Protein AF-A0A090GSZ6-F1 (afdb_monomer_lite)

Radius of gyration: 18.99 Å; chains: 1; bounding box: 48×25×53 Å

pLDDT: mean 84.65, std 17.37, range [34.84, 98.19]

Sequence (117 aa):
MYCSLLGKPETFVFLGFTFICGNSRRGRFQLQRKTRGDRMRAKLRSIKAQLRQRMHWPIPEQGRWLRQVTTGHFEYFAVPANGRAITAFRDCVTDLWRRALRRRSQKDGCTWSVSRR

Secondary structure (DSSP, 8-state):
---SSS--PPPEEETTEEEEEEE-TTS-EEEEEEE-HHHHHHHHHHHHHHHHHTTTS-HHHHHHHHHHHHHHHHHHH--TT-HHHHHHHHHHHHHHHHHHHHHH-S-----------

Foldseek 3Di:
DPDDPDPFDDFDDDPQWTWGWDADPVRHTDTATEGDPVVLVVLLVVLLVVLLVCLPPDPVVNVVVLCVSLVVVCVPQVDPNHVVVNVVSVVSSVVSNVVSNCVSDPDNDDDDDDDDD

Structure (mmCIF, N/CA/C/O backbone):
data_AF-A0A090GSZ6-F1
#
_entry.id   AF-A0A090GSZ6-F1
#
loop_
_atom_site.group_PDB
_atom_site.id
_atom_site.type_symbol
_atom_site.label_atom_id
_atom_site.label_alt_id
_atom_site.label_comp_id
_atom_site.label_asym_id
_atom_site.label_entity_id
_atom_site.label_seq_id
_atom_site.pdbx_PDB_ins_code
_atom_site.Cartn_x
_atom_site.Cartn_y
_atom_site.Cartn_z
_atom_site.occupancy
_atom_site.B_iso_or_equiv
_atom_site.auth_seq_id
_atom_site.auth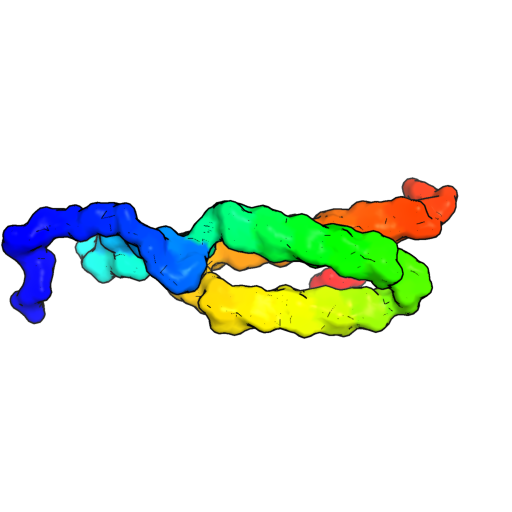_comp_id
_atom_site.auth_asym_id
_atom_site.auth_atom_id
_atom_site.pdbx_PDB_model_num
ATOM 1 N N . MET A 1 1 ? -24.116 8.419 26.011 1.00 38.91 1 MET A N 1
ATOM 2 C CA . MET A 1 1 ? -23.214 8.058 27.123 1.00 38.91 1 MET A CA 1
ATOM 3 C C . MET A 1 1 ? -23.551 6.626 27.548 1.00 38.91 1 MET A C 1
ATOM 5 O O . MET A 1 1 ? -24.278 6.448 28.502 1.00 38.91 1 MET A O 1
ATOM 9 N N . TYR A 1 2 ? -23.127 5.612 26.784 1.00 34.84 2 TYR A N 1
ATOM 10 C CA . TYR A 1 2 ? -23.373 4.191 27.094 1.00 34.84 2 TYR A CA 1
ATOM 11 C C . TYR A 1 2 ? -22.197 3.364 26.565 1.00 34.84 2 TYR A C 1
ATOM 13 O O . TYR A 1 2 ? -22.256 2.825 25.468 1.00 34.84 2 TYR A O 1
ATOM 21 N N . CYS A 1 3 ? -21.078 3.375 27.290 1.00 39.88 3 CYS A N 1
ATOM 22 C CA . CYS A 1 3 ? -19.998 2.387 27.142 1.00 39.88 3 CYS A CA 1
ATOM 23 C C . CYS A 1 3 ? -19.027 2.495 28.333 1.00 39.88 3 CYS A C 1
ATOM 25 O O . CYS A 1 3 ? -17.827 2.681 28.158 1.00 39.88 3 CYS A O 1
ATOM 27 N N . SER A 1 4 ? -19.559 2.513 29.558 1.00 48.38 4 SER A N 1
ATOM 28 C CA . SER A 1 4 ? -18.766 2.664 30.790 1.00 48.38 4 SER A CA 1
ATOM 29 C C . SER A 1 4 ? -18.860 1.467 31.744 1.00 48.38 4 SER A C 1
ATOM 31 O O . SER A 1 4 ? -18.196 1.488 32.771 1.00 48.38 4 SER A O 1
ATOM 33 N N . LEU A 1 5 ? -19.632 0.421 31.414 1.00 48.72 5 LEU A N 1
ATOM 34 C CA . LEU A 1 5 ? -19.834 -0.752 32.287 1.00 48.72 5 LEU A CA 1
ATOM 35 C C . LEU A 1 5 ? -19.271 -2.071 31.736 1.00 48.72 5 LEU A C 1
ATOM 37 O O . LEU A 1 5 ? -19.227 -3.062 32.454 1.00 48.72 5 LEU A O 1
ATOM 41 N N . LEU A 1 6 ? -18.800 -2.095 30.491 1.00 57.34 6 LEU A N 1
ATOM 42 C CA . LEU A 1 6 ? -18.099 -3.240 29.916 1.00 57.34 6 LEU A CA 1
ATOM 43 C C . LEU A 1 6 ? -16.640 -2.820 29.756 1.00 57.34 6 LEU A C 1
ATOM 45 O O . LEU A 1 6 ? -16.369 -1.770 29.172 1.00 57.34 6 LEU A O 1
ATOM 49 N N . GLY A 1 7 ? -15.710 -3.587 30.331 1.00 64.31 7 GLY A N 1
ATOM 50 C CA . GLY A 1 7 ? -14.275 -3.326 30.214 1.00 64.31 7 GLY A CA 1
ATOM 51 C C . GLY A 1 7 ? -13.845 -3.104 28.759 1.00 64.31 7 GLY A C 1
ATOM 52 O O . GLY A 1 7 ? -14.559 -3.464 27.822 1.00 64.31 7 GLY A O 1
ATOM 53 N N . LYS A 1 8 ? -12.677 -2.478 28.557 1.00 63.38 8 LYS A N 1
ATOM 54 C CA . LYS A 1 8 ? -12.144 -2.177 27.218 1.00 63.38 8 LYS A CA 1
ATOM 55 C C . LYS A 1 8 ? -12.303 -3.403 26.294 1.00 63.38 8 LYS A C 1
ATOM 57 O O . LYS A 1 8 ? -11.730 -4.442 26.617 1.00 63.38 8 LYS A O 1
ATOM 62 N N . PRO A 1 9 ? -13.005 -3.283 25.149 1.00 71.94 9 PRO A N 1
ATOM 63 C CA . PRO A 1 9 ? -13.192 -4.407 24.241 1.00 71.94 9 PRO A CA 1
ATOM 64 C C . PRO A 1 9 ? -11.850 -4.965 23.774 1.00 71.94 9 PRO A C 1
ATOM 66 O O . PRO A 1 9 ? -10.906 -4.202 23.513 1.00 71.94 9 PRO A O 1
ATOM 69 N N . GLU A 1 10 ? -11.780 -6.287 23.644 1.00 78.56 10 GLU A N 1
ATOM 70 C CA . GLU A 1 10 ? -10.598 -6.976 23.139 1.00 78.56 10 GLU A CA 1
ATOM 71 C C . GLU A 1 10 ? -10.238 -6.524 21.717 1.00 78.56 10 GLU A C 1
ATOM 73 O O . GLU A 1 10 ? -11.059 -6.017 20.947 1.00 78.56 10 GLU A O 1
ATOM 78 N N . THR A 1 11 ? -8.963 -6.684 21.362 1.00 88.69 11 THR A N 1
ATOM 79 C CA . THR A 1 11 ? -8.499 -6.403 20.000 1.00 88.69 11 THR A CA 1
ATOM 80 C C . THR A 1 11 ? -9.020 -7.486 19.066 1.00 88.69 11 THR A C 1
ATOM 82 O O . THR A 1 11 ? -8.709 -8.656 19.259 1.00 88.69 11 THR A O 1
ATOM 85 N N . PHE A 1 12 ? -9.749 -7.101 18.020 1.00 88.31 12 PHE A N 1
ATOM 86 C CA . PHE A 1 12 ? -10.313 -8.051 17.060 1.00 88.31 12 PHE A CA 1
ATOM 87 C C . PHE A 1 12 ? -9.943 -7.702 15.620 1.00 88.31 12 PHE A C 1
ATOM 89 O O . PHE A 1 12 ? -9.441 -6.617 15.310 1.00 88.31 12 PHE A O 1
ATOM 96 N N . VAL A 1 13 ? -10.164 -8.652 14.715 1.00 90.19 13 VAL A N 1
ATOM 97 C CA . VAL A 1 13 ? -9.793 -8.532 13.307 1.00 90.19 13 VAL A CA 1
ATOM 98 C C . VAL A 1 13 ? -11.038 -8.614 12.439 1.00 90.19 13 VAL A C 1
ATOM 100 O O . VAL A 1 13 ? -11.773 -9.591 12.497 1.00 90.19 13 VAL A O 1
ATOM 103 N N . PHE A 1 14 ? -11.250 -7.609 11.594 1.00 88.12 14 PHE A N 1
ATOM 104 C CA . PHE A 1 14 ? -12.416 -7.544 10.716 1.00 88.12 14 PHE A CA 1
ATOM 105 C C . PHE A 1 14 ? -12.096 -6.746 9.446 1.00 88.12 14 PHE A C 1
ATOM 107 O O . PHE A 1 14 ? -11.320 -5.794 9.495 1.00 88.12 14 PHE A O 1
ATOM 114 N N . LEU A 1 15 ? -12.636 -7.161 8.293 1.00 88.62 15 LEU A N 1
ATOM 115 C CA . LEU A 1 15 ? -12.486 -6.476 6.992 1.00 88.62 15 LEU A CA 1
ATOM 116 C C . LEU A 1 15 ? -11.051 -6.025 6.646 1.00 88.62 15 LEU A C 1
ATOM 118 O O . LEU A 1 15 ? -10.813 -4.941 6.129 1.00 88.62 15 LEU A O 1
ATOM 122 N N . GLY A 1 16 ? -10.047 -6.847 6.959 1.00 88.56 16 GLY A N 1
ATOM 123 C CA . GLY A 1 16 ? -8.653 -6.506 6.650 1.00 88.56 16 GLY A CA 1
ATOM 124 C C . GLY A 1 16 ? -7.980 -5.538 7.635 1.00 88.56 16 GLY A C 1
ATOM 125 O O . GLY A 1 16 ? -6.801 -5.221 7.450 1.00 88.56 16 GLY A O 1
ATOM 126 N N . PHE A 1 17 ? -8.668 -5.141 8.706 1.00 91.31 17 PHE A N 1
ATOM 127 C CA . PHE A 1 17 ? -8.145 -4.314 9.789 1.00 91.31 17 PHE A CA 1
ATOM 128 C C . PHE A 1 17 ? -8.035 -5.086 11.102 1.00 91.31 17 PHE A C 1
ATOM 130 O O . PHE A 1 17 ? -8.790 -6.017 11.373 1.00 91.31 17 PHE A O 1
ATOM 137 N N . THR A 1 18 ? -7.100 -4.648 11.933 1.00 91.69 18 THR A N 1
ATOM 138 C CA . THR A 1 18 ? -7.061 -4.918 13.365 1.00 91.69 18 THR A CA 1
ATOM 139 C C . THR A 1 18 ? -7.672 -3.713 14.073 1.00 91.69 18 THR A C 1
ATOM 141 O O . THR A 1 18 ? -7.168 -2.591 13.948 1.00 91.69 18 THR A O 1
ATOM 144 N N . PHE A 1 19 ? -8.775 -3.948 14.775 1.00 90.94 19 PHE A N 1
ATOM 145 C CA . PHE A 1 19 ? -9.510 -2.960 15.547 1.00 90.94 19 PHE A CA 1
ATOM 146 C C . PHE A 1 19 ? -9.003 -2.962 16.982 1.00 90.94 19 PHE A C 1
ATOM 148 O O . PHE A 1 19 ? -9.007 -3.992 17.651 1.00 90.94 19 PHE A O 1
ATOM 155 N N . ILE A 1 20 ? -8.544 -1.802 17.441 1.00 89.56 20 ILE A N 1
ATOM 156 C CA . ILE A 1 20 ? -7.982 -1.624 18.777 1.00 89.56 20 ILE A CA 1
ATOM 157 C C .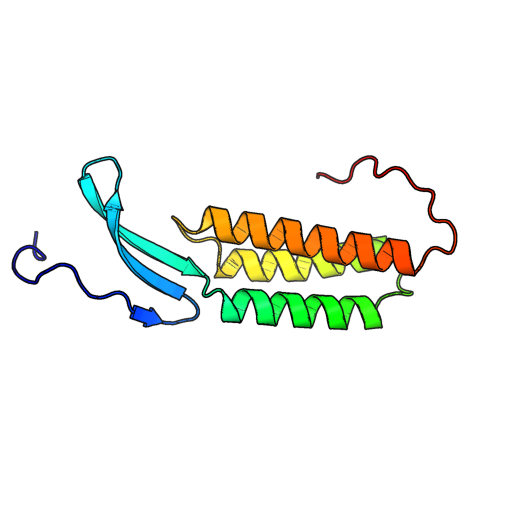 ILE A 1 20 ? -8.793 -0.545 19.480 1.00 89.56 20 ILE A C 1
ATOM 159 O O . ILE A 1 20 ? -8.785 0.618 19.068 1.00 89.56 20 ILE A O 1
ATOM 163 N N . CYS A 1 21 ? -9.471 -0.922 20.559 1.00 88.00 21 CYS A N 1
ATOM 164 C CA . CYS A 1 21 ? -10.123 0.031 21.444 1.00 88.00 21 CYS A CA 1
ATOM 165 C C . CYS A 1 21 ? -9.068 0.727 22.314 1.00 88.00 21 CYS A C 1
ATOM 167 O O . CYS A 1 21 ? -8.187 0.088 22.893 1.00 88.00 21 CYS A O 1
ATOM 169 N N . GLY A 1 22 ? -9.113 2.048 22.405 1.00 83.94 22 GLY A N 1
ATOM 170 C CA . GLY A 1 22 ? -8.182 2.810 23.230 1.00 83.94 22 GLY A CA 1
ATOM 171 C C . GLY A 1 22 ? -8.660 4.233 23.437 1.00 83.94 22 GLY A C 1
ATOM 172 O O . GLY A 1 22 ? -9.778 4.573 23.067 1.00 83.94 22 GLY A O 1
ATOM 173 N N . ASN A 1 23 ? -7.794 5.068 24.001 1.00 85.00 23 ASN A N 1
ATOM 174 C CA . ASN A 1 23 ? -8.074 6.484 24.191 1.00 85.00 23 ASN A CA 1
ATOM 175 C C . ASN A 1 23 ? -7.153 7.316 23.295 1.00 85.00 23 ASN A C 1
ATOM 177 O O . ASN A 1 23 ? -5.992 6.976 23.057 1.00 85.00 23 ASN A O 1
ATOM 181 N N . SER A 1 24 ? -7.686 8.416 22.782 1.00 84.31 24 SER A N 1
ATOM 182 C CA . SER A 1 24 ? -6.909 9.473 22.147 1.00 84.31 24 SER A CA 1
ATOM 183 C C . SER A 1 24 ? -5.958 10.124 23.159 1.00 84.31 24 SER A C 1
ATOM 185 O O . SER A 1 24 ? -6.145 10.021 24.371 1.00 84.31 24 SER A O 1
ATOM 187 N N . ARG A 1 25 ? -4.981 10.896 22.667 1.00 83.19 25 ARG A N 1
ATOM 188 C CA . ARG A 1 25 ? -4.081 11.697 23.522 1.00 83.19 25 ARG A CA 1
ATOM 189 C C . ARG A 1 25 ? -4.819 12.677 24.447 1.00 83.19 25 ARG A C 1
ATOM 191 O O . ARG A 1 25 ? -4.254 13.101 25.440 1.00 83.19 25 ARG A O 1
ATOM 198 N N . ARG A 1 26 ? -6.067 13.034 24.116 1.00 89.12 26 ARG A N 1
ATOM 199 C CA . ARG A 1 26 ? -6.942 13.913 24.912 1.00 89.12 26 ARG A CA 1
ATOM 200 C C . ARG A 1 26 ? -7.887 13.132 25.841 1.00 89.12 26 ARG A C 1
ATOM 202 O O . ARG A 1 26 ? -8.899 13.674 26.265 1.00 89.12 26 ARG A O 1
ATOM 209 N N . GLY A 1 27 ? -7.640 11.841 26.074 1.00 84.75 27 GLY A N 1
ATOM 210 C CA . GLY A 1 27 ? -8.416 11.005 26.999 1.00 84.75 27 GLY A CA 1
ATOM 211 C C . GLY A 1 27 ? -9.770 10.508 26.477 1.00 84.75 27 GLY A C 1
ATOM 212 O O . GLY A 1 27 ? -10.397 9.677 27.122 1.00 84.75 27 GLY A O 1
ATOM 213 N N . ARG A 1 28 ? -10.226 10.948 25.296 1.00 85.75 28 ARG A N 1
ATOM 214 C CA . ARG A 1 28 ? -11.491 10.472 24.701 1.00 85.75 28 ARG A CA 1
ATOM 215 C C . ARG A 1 28 ? -11.337 9.081 24.097 1.00 85.75 28 ARG A C 1
ATOM 217 O O . ARG A 1 28 ? -10.328 8.843 23.433 1.00 85.75 28 ARG A O 1
ATOM 224 N N . PHE A 1 29 ? -12.349 8.227 24.246 1.00 85.38 29 PHE A N 1
ATOM 225 C CA . PHE A 1 29 ? -12.409 6.918 23.591 1.00 85.38 29 PHE A CA 1
ATOM 226 C C . PHE A 1 29 ? -12.213 7.041 22.072 1.00 85.38 29 PHE A C 1
ATOM 228 O O . PHE A 1 29 ? -12.766 7.930 21.422 1.00 85.38 29 PHE A O 1
ATOM 235 N N . GLN A 1 30 ? -11.410 6.144 21.510 1.00 86.25 30 GLN A N 1
ATOM 236 C CA . GLN A 1 30 ? -11.085 6.088 20.096 1.00 86.25 30 GLN A CA 1
ATOM 237 C C . GLN A 1 30 ? -10.909 4.637 19.641 1.00 86.25 30 GLN A C 1
ATOM 239 O O . GLN A 1 30 ? -10.060 3.899 20.145 1.00 86.25 30 GLN A O 1
ATOM 244 N N . LEU A 1 31 ? -11.653 4.264 18.601 1.00 87.75 31 LEU A N 1
ATOM 245 C CA . LEU A 1 31 ? -11.454 3.012 17.883 1.00 87.75 31 LEU A CA 1
ATOM 246 C C . LEU A 1 31 ? -10.358 3.194 16.824 1.00 87.75 31 LEU A C 1
ATOM 248 O O . LEU A 1 31 ? -10.547 3.883 15.818 1.00 87.75 31 LEU A O 1
ATOM 252 N N . GLN A 1 32 ? -9.193 2.595 17.055 1.00 89.12 32 GLN A N 1
ATOM 253 C CA . GLN A 1 32 ? -8.090 2.611 16.100 1.00 89.12 32 GLN A CA 1
ATOM 254 C C . GLN A 1 32 ? -8.243 1.466 15.104 1.00 89.12 32 GLN A C 1
ATOM 256 O O . GLN A 1 32 ? -8.489 0.322 15.483 1.00 89.12 32 GLN A O 1
ATOM 261 N N . ARG A 1 33 ? -8.041 1.775 13.823 1.00 91.69 33 ARG A N 1
ATOM 262 C CA . ARG A 1 33 ? -8.022 0.802 12.731 1.00 91.69 33 ARG A CA 1
ATOM 263 C C . ARG A 1 33 ? -6.602 0.709 12.203 1.00 91.69 33 ARG A C 1
ATOM 265 O O . ARG A 1 33 ? -6.058 1.708 11.741 1.00 91.69 33 ARG A O 1
ATOM 272 N N . LYS A 1 34 ? -5.997 -0.473 12.277 1.00 91.06 34 LYS A N 1
ATOM 273 C CA . LYS A 1 34 ? -4.675 -0.733 11.695 1.00 91.06 34 LYS A CA 1
ATOM 274 C C . LYS A 1 34 ? -4.802 -1.733 10.561 1.00 91.06 34 LYS A C 1
ATOM 276 O O . LYS A 1 34 ? -5.445 -2.761 10.740 1.00 91.06 34 LYS A O 1
ATOM 281 N N . THR A 1 35 ? -4.188 -1.466 9.410 1.00 91.81 35 THR A N 1
ATOM 282 C CA . THR A 1 35 ? -4.098 -2.474 8.342 1.00 91.81 35 THR A CA 1
ATOM 283 C C . THR A 1 35 ? -3.418 -3.718 8.891 1.00 91.81 35 THR A C 1
ATOM 285 O O . THR A 1 35 ? -2.356 -3.626 9.515 1.00 91.81 35 THR A O 1
ATOM 288 N N . ARG A 1 36 ? -3.991 -4.896 8.632 1.00 90.56 36 ARG A N 1
ATOM 289 C CA . ARG A 1 36 ? -3.325 -6.138 9.016 1.00 90.56 36 ARG A CA 1
ATOM 290 C C . ARG A 1 36 ? -2.024 -6.309 8.229 1.00 90.56 36 ARG A C 1
ATOM 292 O O . ARG A 1 36 ? -1.998 -6.225 6.996 1.00 90.56 36 ARG A O 1
ATOM 299 N N . GLY A 1 37 ? -0.939 -6.598 8.941 1.00 89.00 37 GLY A N 1
ATOM 300 C CA . GLY A 1 37 ? 0.390 -6.723 8.339 1.00 89.00 37 GLY A CA 1
ATOM 301 C C . GLY A 1 37 ? 0.494 -7.852 7.307 1.00 89.00 37 GLY A C 1
ATOM 302 O O . GLY A 1 37 ? 1.201 -7.712 6.313 1.00 89.00 37 GLY A O 1
ATOM 303 N N . ASP A 1 38 ? -0.236 -8.952 7.490 1.00 91.12 38 ASP A N 1
ATOM 304 C CA . ASP A 1 38 ? -0.278 -10.073 6.545 1.00 91.12 38 ASP A CA 1
ATOM 305 C C . ASP A 1 38 ? -0.883 -9.674 5.186 1.00 91.12 38 ASP A C 1
ATOM 307 O O . ASP A 1 38 ? -0.297 -9.974 4.142 1.00 91.12 38 ASP A O 1
ATOM 311 N N . ARG A 1 39 ? -1.990 -8.920 5.192 1.00 91.00 39 ARG A N 1
ATOM 312 C CA . ARG A 1 39 ? -2.642 -8.379 3.989 1.00 91.00 39 ARG A CA 1
ATOM 313 C C . ARG A 1 39 ? -1.743 -7.380 3.269 1.00 91.00 39 ARG A C 1
ATOM 315 O O . ARG A 1 39 ? -1.607 -7.458 2.048 1.00 91.00 39 ARG A O 1
ATOM 322 N N . MET A 1 40 ? -1.067 -6.506 4.019 1.00 93.81 40 MET A N 1
ATOM 323 C CA . MET A 1 40 ? -0.091 -5.570 3.453 1.00 93.81 40 MET A CA 1
ATOM 324 C C . MET A 1 40 ? 1.048 -6.318 2.746 1.00 93.81 40 MET A C 1
ATOM 326 O O . MET A 1 40 ? 1.338 -6.051 1.579 1.00 93.81 40 MET A O 1
ATOM 330 N N . ARG A 1 41 ? 1.651 -7.315 3.408 1.00 95.44 41 ARG A N 1
ATOM 331 C CA . ARG A 1 41 ? 2.717 -8.140 2.812 1.00 95.44 41 ARG A CA 1
ATOM 332 C C . ARG A 1 41 ? 2.233 -8.898 1.576 1.00 95.44 41 ARG A C 1
ATOM 334 O O . ARG A 1 41 ? 2.959 -8.960 0.588 1.00 95.44 41 ARG A O 1
ATOM 341 N N . ALA A 1 42 ? 1.021 -9.454 1.603 1.00 96.00 42 ALA A N 1
ATOM 342 C CA . ALA A 1 42 ? 0.443 -10.150 0.455 1.00 96.00 42 ALA A CA 1
ATOM 343 C C . ALA A 1 42 ? 0.273 -9.217 -0.755 1.00 96.00 42 ALA A C 1
ATOM 345 O O . ALA A 1 42 ? 0.680 -9.573 -1.864 1.00 96.00 42 ALA A O 1
ATOM 346 N N . LYS A 1 43 ? -0.236 -7.996 -0.543 1.00 96.06 43 LYS A N 1
ATOM 347 C CA . LYS A 1 43 ? -0.359 -6.991 -1.608 1.00 96.06 43 LYS A CA 1
ATOM 348 C C . LYS A 1 43 ? 1.009 -6.594 -2.166 1.00 96.06 43 LYS A C 1
ATOM 350 O O . LYS A 1 43 ? 1.172 -6.579 -3.382 1.00 96.06 43 LYS A O 1
ATOM 355 N N . LEU A 1 44 ? 2.006 -6.358 -1.309 1.00 97.75 44 LEU A N 1
ATOM 356 C CA . LEU A 1 44 ? 3.376 -6.045 -1.741 1.00 97.75 44 LEU A CA 1
ATOM 357 C C . LEU A 1 44 ? 4.009 -7.185 -2.556 1.00 97.75 44 LEU A C 1
ATOM 359 O O . LEU A 1 44 ? 4.660 -6.925 -3.567 1.00 97.75 44 LEU A O 1
ATOM 363 N N . ARG A 1 45 ? 3.783 -8.452 -2.177 1.00 98.19 45 ARG A N 1
ATOM 364 C CA . ARG A 1 45 ? 4.225 -9.612 -2.972 1.00 98.19 45 ARG A CA 1
ATOM 365 C C . ARG A 1 45 ? 3.565 -9.646 -4.350 1.00 98.19 45 ARG A C 1
ATOM 367 O O . ARG A 1 45 ? 4.261 -9.861 -5.339 1.00 98.19 45 ARG A O 1
ATOM 374 N N . SER A 1 46 ? 2.258 -9.385 -4.421 1.00 98.00 46 SER A N 1
ATOM 375 C CA . SER A 1 46 ? 1.535 -9.298 -5.696 1.00 98.00 46 SER A CA 1
ATOM 376 C C . SER A 1 46 ? 2.088 -8.178 -6.585 1.00 98.00 46 SER A C 1
ATOM 378 O O . SER A 1 46 ? 2.382 -8.415 -7.754 1.00 98.00 46 SER A O 1
ATOM 380 N N . ILE A 1 47 ? 2.332 -6.988 -6.023 1.00 97.69 47 ILE A N 1
ATOM 381 C CA . ILE A 1 47 ? 2.936 -5.857 -6.747 1.00 97.69 47 ILE A CA 1
ATOM 382 C C . ILE A 1 47 ? 4.324 -6.226 -7.270 1.00 97.69 47 ILE A C 1
ATOM 384 O O . ILE A 1 47 ? 4.620 -5.985 -8.436 1.00 97.69 47 ILE A O 1
ATOM 388 N N . LYS A 1 48 ? 5.164 -6.864 -6.446 1.00 97.56 48 LYS A N 1
ATOM 389 C CA . LYS A 1 48 ? 6.495 -7.331 -6.862 1.00 97.56 48 LYS A CA 1
ATOM 390 C C . LYS A 1 48 ? 6.418 -8.306 -8.044 1.00 97.56 48 LYS A C 1
ATOM 392 O O . LYS A 1 48 ? 7.215 -8.190 -8.972 1.00 97.56 48 LYS A O 1
ATOM 397 N N . ALA A 1 49 ? 5.475 -9.248 -8.024 1.00 97.75 49 ALA A N 1
ATOM 398 C CA . ALA A 1 49 ? 5.267 -10.184 -9.129 1.00 97.75 49 ALA A CA 1
ATOM 399 C C . ALA A 1 49 ? 4.810 -9.461 -10.409 1.00 97.75 49 ALA A C 1
ATOM 401 O O . ALA A 1 49 ? 5.365 -9.691 -11.482 1.00 97.75 49 ALA A O 1
ATOM 402 N N . GLN A 1 50 ? 3.869 -8.521 -10.288 1.00 97.69 50 GLN A N 1
ATOM 403 C CA . GLN A 1 50 ? 3.377 -7.736 -11.422 1.00 97.69 50 GLN A CA 1
ATOM 404 C C . GLN A 1 50 ? 4.442 -6.802 -12.010 1.00 97.69 50 GLN A C 1
ATOM 406 O O . GLN A 1 50 ? 4.514 -6.667 -13.230 1.00 97.69 50 GLN A O 1
ATOM 411 N N . LEU A 1 51 ? 5.304 -6.218 -11.172 1.00 96.12 51 LEU A N 1
ATOM 412 C CA . LEU A 1 51 ? 6.473 -5.450 -11.608 1.00 96.12 51 LEU A CA 1
ATOM 413 C C . LEU A 1 51 ? 7.465 -6.316 -12.388 1.00 96.12 51 LEU A C 1
ATOM 415 O O . LEU A 1 51 ? 8.032 -5.852 -13.372 1.00 96.12 51 LEU A O 1
ATOM 419 N N . ARG A 1 52 ? 7.659 -7.580 -11.986 1.00 93.81 52 ARG A N 1
ATOM 420 C CA . ARG A 1 52 ? 8.523 -8.515 -12.720 1.00 93.81 52 ARG A CA 1
ATOM 421 C C . ARG A 1 52 ? 7.975 -8.813 -14.117 1.00 93.81 52 ARG A C 1
ATOM 423 O O . ARG A 1 52 ? 8.751 -8.832 -15.062 1.00 93.81 52 ARG A O 1
ATOM 430 N N . GLN A 1 53 ? 6.662 -8.995 -14.253 1.00 94.75 53 GLN A N 1
ATOM 431 C CA . GLN A 1 53 ? 6.011 -9.191 -15.557 1.00 94.75 53 GLN A CA 1
ATOM 432 C C . GLN A 1 53 ? 6.074 -7.932 -16.435 1.00 94.75 53 GLN A C 1
ATOM 434 O O . GLN A 1 53 ? 6.243 -8.020 -17.644 1.00 94.75 53 GLN A O 1
ATOM 439 N N . ARG A 1 54 ? 5.977 -6.746 -15.822 1.00 94.00 54 ARG A N 1
ATOM 440 C CA . ARG A 1 54 ? 5.967 -5.440 -16.506 1.00 94.00 54 ARG A CA 1
ATOM 441 C C . ARG A 1 54 ? 7.357 -4.824 -16.651 1.00 94.00 54 ARG A C 1
ATOM 443 O O . ARG A 1 54 ? 7.473 -3.645 -16.970 1.00 94.00 54 ARG A O 1
ATOM 450 N N . MET A 1 55 ? 8.420 -5.593 -16.418 1.00 90.69 55 MET A N 1
ATOM 451 C CA . MET A 1 55 ? 9.788 -5.070 -16.335 1.00 90.69 55 MET A CA 1
ATOM 452 C C . MET A 1 55 ? 10.209 -4.312 -17.600 1.00 90.69 55 MET A C 1
ATOM 454 O O . MET A 1 55 ? 10.865 -3.274 -17.505 1.00 90.69 55 MET A O 1
ATOM 458 N N . HIS A 1 56 ? 9.783 -4.794 -18.768 1.00 89.81 56 HIS A N 1
ATOM 459 C CA . HIS A 1 56 ? 10.126 -4.213 -20.066 1.00 89.81 56 HIS A CA 1
ATOM 460 C C . HIS A 1 56 ? 9.168 -3.109 -20.532 1.00 89.81 56 HIS A C 1
ATOM 462 O O . HIS A 1 56 ? 9.449 -2.459 -21.535 1.00 89.81 56 HIS A O 1
ATOM 468 N N . TRP A 1 57 ? 8.074 -2.843 -19.809 1.00 93.44 57 TRP A N 1
ATOM 469 C CA . TRP A 1 57 ? 7.164 -1.752 -20.163 1.00 93.44 57 TRP A CA 1
ATOM 470 C C . TRP A 1 57 ? 7.878 -0.392 -20.124 1.00 93.44 57 TRP A C 1
ATOM 472 O O . TRP A 1 57 ? 8.834 -0.221 -19.352 1.00 93.44 57 TRP A O 1
ATOM 482 N N . PRO A 1 58 ? 7.413 0.602 -20.901 1.00 93.75 58 PRO A N 1
ATOM 483 C CA . PRO A 1 58 ? 7.858 1.981 -20.748 1.00 93.75 58 PRO A CA 1
ATOM 484 C C . PRO A 1 58 ? 7.694 2.461 -19.297 1.00 93.75 58 PRO A C 1
ATOM 486 O O . PRO A 1 58 ? 6.687 2.172 -18.648 1.00 93.75 58 PRO A O 1
ATOM 489 N N . ILE A 1 59 ? 8.677 3.205 -18.779 1.00 92.25 59 ILE A N 1
ATOM 490 C CA . ILE A 1 59 ? 8.661 3.729 -17.399 1.00 92.25 59 ILE A CA 1
ATOM 491 C C . ILE A 1 59 ? 7.378 4.532 -17.094 1.00 92.25 59 ILE A C 1
ATOM 493 O O . ILE A 1 59 ? 6.802 4.304 -16.026 1.00 92.25 59 ILE A O 1
ATOM 497 N N . PRO A 1 60 ? 6.868 5.401 -17.997 1.00 94.19 60 PRO A N 1
ATOM 498 C CA . PRO A 1 60 ? 5.620 6.128 -17.752 1.00 94.19 60 PRO A CA 1
ATOM 499 C C . PRO A 1 60 ? 4.412 5.209 -17.528 1.00 94.19 60 PRO A C 1
ATOM 501 O O . PRO A 1 60 ? 3.612 5.457 -16.627 1.00 94.19 60 PRO A O 1
ATOM 504 N N . GLU A 1 61 ? 4.311 4.112 -18.280 1.00 95.06 61 GLU A N 1
ATOM 505 C CA . GLU A 1 61 ? 3.218 3.140 -18.151 1.00 95.06 61 GLU A CA 1
ATOM 506 C C . GLU A 1 61 ? 3.310 2.344 -16.843 1.00 95.06 61 GLU A C 1
ATOM 508 O O . GLU A 1 61 ? 2.302 2.124 -16.169 1.00 95.06 61 GLU A O 1
ATOM 513 N N . GLN A 1 62 ? 4.528 1.992 -16.410 1.00 95.06 62 GLN A N 1
ATOM 514 C CA . GLN A 1 62 ? 4.734 1.406 -15.080 1.00 95.06 62 GLN A CA 1
ATOM 515 C C . GLN A 1 62 ? 4.275 2.364 -13.972 1.00 95.06 62 GLN A C 1
ATOM 517 O O . GLN A 1 62 ? 3.595 1.939 -13.038 1.00 95.06 62 GLN A O 1
ATOM 522 N N . GLY A 1 63 ? 4.610 3.654 -14.087 1.00 95.06 63 GLY A N 1
ATOM 523 C CA . GLY A 1 63 ? 4.206 4.690 -13.135 1.00 95.06 63 GLY A CA 1
ATOM 524 C C . GLY A 1 63 ? 2.687 4.884 -13.072 1.00 95.06 63 GLY A C 1
ATOM 525 O O . GLY A 1 63 ? 2.121 4.931 -11.978 1.00 95.06 63 GLY A O 1
ATOM 526 N N . ARG A 1 64 ? 2.007 4.925 -14.227 1.00 97.62 64 ARG A N 1
ATOM 527 C CA . ARG A 1 64 ? 0.537 5.015 -14.316 1.00 97.62 64 ARG A CA 1
ATOM 528 C C . ARG A 1 64 ? -0.146 3.833 -13.633 1.00 97.62 64 ARG A C 1
ATOM 530 O O . ARG A 1 64 ? -1.030 4.033 -12.801 1.00 97.62 64 ARG A O 1
ATOM 537 N N . TRP A 1 65 ? 0.308 2.615 -13.923 1.00 97.69 65 TRP A N 1
ATOM 538 C CA . TRP A 1 65 ? -0.211 1.407 -13.283 1.00 97.69 65 TRP A CA 1
ATOM 539 C C . TRP A 1 65 ? 0.045 1.405 -11.767 1.00 97.69 65 TRP A C 1
ATOM 541 O O . TRP A 1 65 ? -0.867 1.134 -10.984 1.00 97.69 65 TRP A O 1
ATOM 551 N N . LEU A 1 66 ? 1.255 1.771 -11.325 1.00 97.31 66 LEU A N 1
ATOM 552 C CA . LEU A 1 66 ? 1.571 1.870 -9.898 1.00 97.31 66 LEU A CA 1
ATOM 553 C C . LEU A 1 66 ? 0.679 2.885 -9.184 1.00 97.31 66 LEU A C 1
ATOM 555 O O . LEU A 1 66 ? 0.221 2.591 -8.082 1.00 97.31 66 LEU A O 1
ATOM 559 N N . ARG A 1 67 ? 0.397 4.036 -9.811 1.00 97.19 67 ARG A N 1
ATOM 560 C CA . ARG A 1 67 ? -0.531 5.044 -9.282 1.00 97.19 67 ARG A CA 1
ATOM 561 C C . ARG A 1 67 ? -1.929 4.464 -9.091 1.00 97.19 67 ARG A C 1
ATOM 563 O O . ARG A 1 67 ? -2.493 4.622 -8.021 1.00 97.19 67 ARG A O 1
ATOM 570 N N . GLN A 1 68 ? -2.470 3.751 -10.077 1.00 97.38 68 GLN A N 1
ATOM 571 C CA . GLN A 1 68 ? -3.786 3.109 -9.943 1.00 97.38 68 GLN A CA 1
ATOM 572 C C . GLN A 1 68 ? -3.813 2.106 -8.779 1.00 97.38 68 GLN A C 1
ATOM 574 O O . GLN A 1 68 ? -4.733 2.112 -7.962 1.00 97.38 68 GLN A O 1
ATOM 579 N N . VAL A 1 69 ? -2.775 1.272 -8.657 1.00 96.19 69 VAL A N 1
ATOM 580 C CA . VAL A 1 69 ? -2.686 0.265 -7.591 1.00 96.19 69 VAL A CA 1
ATOM 581 C C . VAL A 1 69 ? -2.551 0.895 -6.203 1.00 96.19 69 VAL A C 1
ATOM 583 O O . VAL A 1 69 ? -3.166 0.399 -5.253 1.00 96.19 69 VAL A O 1
ATOM 586 N N . THR A 1 70 ? -1.740 1.947 -6.054 1.00 96.12 70 THR A N 1
ATOM 587 C CA . THR A 1 70 ? -1.569 2.640 -4.769 1.00 96.12 70 THR A CA 1
ATOM 588 C C . THR A 1 70 ? -2.802 3.453 -4.406 1.00 96.12 70 THR A C 1
ATOM 590 O O . THR A 1 70 ? -3.233 3.362 -3.259 1.00 96.12 70 THR A O 1
ATOM 593 N N . THR A 1 71 ? -3.425 4.144 -5.364 1.00 97.00 71 THR A N 1
ATOM 594 C CA . THR A 1 71 ? -4.695 4.855 -5.164 1.00 97.00 71 THR A CA 1
ATOM 595 C C . THR A 1 71 ? -5.773 3.912 -4.641 1.00 97.00 71 THR A C 1
ATOM 597 O O . THR A 1 71 ? -6.281 4.154 -3.550 1.00 97.00 71 THR A O 1
ATOM 600 N N . GLY A 1 72 ? -6.030 2.780 -5.306 1.00 95.50 72 GLY A N 1
ATOM 601 C CA . GLY A 1 72 ? -7.046 1.830 -4.833 1.00 95.50 72 GLY A CA 1
ATOM 602 C C . GLY A 1 72 ? -6.720 1.213 -3.464 1.00 95.50 72 GLY A C 1
ATOM 603 O O . GLY A 1 72 ? -7.610 0.904 -2.676 1.00 95.50 72 GLY A O 1
ATOM 604 N N . HIS A 1 73 ? -5.434 1.056 -3.125 1.00 94.44 73 HIS A N 1
ATOM 605 C CA . HIS A 1 73 ? -5.051 0.635 -1.774 1.00 94.44 73 HIS A CA 1
ATOM 606 C C . HIS A 1 73 ? -5.341 1.724 -0.733 1.00 94.44 73 HIS A C 1
ATOM 608 O O . HIS A 1 73 ? -5.815 1.421 0.362 1.00 94.44 73 HIS A O 1
ATOM 614 N N . PHE A 1 74 ? -5.056 2.984 -1.055 1.00 94.69 74 PHE A N 1
ATOM 615 C CA . PHE A 1 74 ? -5.284 4.106 -0.152 1.00 94.69 74 PHE A CA 1
ATOM 616 C C . PHE A 1 74 ? -6.768 4.387 0.042 1.00 94.69 74 PHE A C 1
ATOM 618 O O . PHE A 1 74 ? -7.172 4.571 1.181 1.00 94.69 74 PHE A O 1
ATOM 625 N N . GLU A 1 75 ? -7.587 4.321 -1.003 1.00 95.00 75 GLU A N 1
ATOM 626 C CA . GLU A 1 75 ? -9.043 4.491 -0.896 1.00 95.00 75 GLU A CA 1
ATOM 627 C C . GLU A 1 75 ? -9.662 3.560 0.153 1.00 95.00 75 GLU A C 1
ATOM 629 O O . GLU A 1 75 ? -10.515 3.981 0.930 1.00 95.00 75 GLU A O 1
ATOM 634 N N . TYR A 1 76 ? -9.180 2.316 0.247 1.00 93.88 76 TYR A N 1
ATOM 635 C CA . TYR A 1 76 ? -9.677 1.367 1.242 1.00 93.88 76 TYR A CA 1
ATOM 636 C C . TYR A 1 76 ? -9.023 1.526 2.622 1.00 93.88 76 TYR A C 1
ATOM 638 O O . TYR A 1 76 ? -9.698 1.487 3.650 1.00 93.88 76 TYR A O 1
ATOM 646 N N . PHE A 1 77 ? -7.694 1.664 2.679 1.00 93.00 77 PHE A N 1
ATOM 647 C CA . PHE A 1 77 ? -6.944 1.570 3.937 1.00 93.00 77 PHE A CA 1
ATOM 648 C C . PHE A 1 77 ? -6.604 2.920 4.583 1.00 93.00 77 PHE A C 1
ATOM 650 O O . PHE A 1 77 ? -6.150 2.924 5.732 1.00 93.00 77 PHE A O 1
ATOM 657 N N . ALA A 1 78 ? -6.784 4.058 3.904 1.00 91.50 78 ALA A N 1
ATOM 658 C CA . ALA A 1 78 ? -6.465 5.390 4.429 1.00 91.50 78 ALA A CA 1
ATOM 659 C C . ALA A 1 78 ? -7.528 5.876 5.425 1.00 91.50 78 ALA A C 1
ATOM 661 O O . ALA A 1 78 ? -8.229 6.862 5.225 1.00 91.50 78 ALA A O 1
ATOM 662 N N . VAL A 1 79 ? -7.623 5.164 6.543 1.00 90.56 79 VAL A N 1
ATOM 663 C CA . VAL A 1 79 ? -8.517 5.471 7.655 1.00 90.56 79 VAL A CA 1
ATOM 664 C C . VAL A 1 79 ? -7.760 6.176 8.791 1.00 90.56 79 VAL A C 1
ATOM 666 O O . VAL A 1 79 ? -6.548 5.977 8.956 1.00 90.56 79 VAL A O 1
ATOM 669 N N . PRO A 1 80 ? -8.452 6.978 9.622 1.00 88.31 80 PRO A N 1
ATOM 670 C CA . PRO A 1 80 ? -7.871 7.577 10.819 1.00 88.31 80 PRO A CA 1
ATOM 671 C C . PRO A 1 80 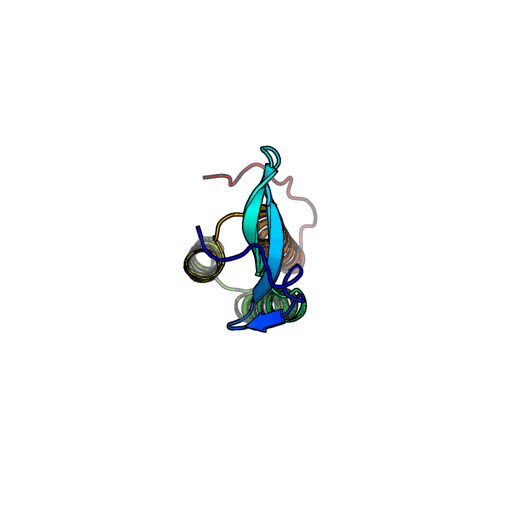? -7.084 6.575 11.678 1.00 88.31 80 PRO A C 1
ATOM 673 O O . PRO A 1 80 ? -7.512 5.439 11.877 1.00 88.31 80 PRO A O 1
ATOM 676 N N . ALA A 1 81 ? -5.946 7.029 12.214 1.00 85.56 81 ALA A N 1
ATOM 677 C CA . ALA A 1 81 ? -4.972 6.250 12.992 1.00 85.56 81 ALA A CA 1
ATOM 678 C C . ALA A 1 81 ? -4.164 5.177 12.221 1.00 85.56 81 ALA A C 1
ATOM 680 O O . ALA A 1 81 ? -3.306 4.531 12.825 1.00 85.56 81 ALA A O 1
ATOM 681 N N . ASN A 1 82 ? -4.334 5.053 10.897 1.00 91.38 82 ASN A N 1
ATOM 682 C CA . ASN A 1 82 ? -3.585 4.100 10.066 1.00 91.38 82 ASN A CA 1
ATOM 683 C C . ASN A 1 82 ? -2.447 4.723 9.227 1.00 91.38 82 ASN A C 1
ATOM 685 O O . ASN A 1 82 ? -1.793 4.036 8.443 1.00 91.38 82 ASN A O 1
ATOM 689 N N . GLY A 1 83 ? -2.171 6.022 9.387 1.00 90.31 83 GLY A N 1
ATOM 690 C CA . GLY A 1 83 ? -1.234 6.759 8.525 1.00 90.31 83 GLY A CA 1
ATOM 691 C C . GLY A 1 83 ? 0.173 6.152 8.438 1.00 90.31 83 GLY A C 1
ATOM 692 O O . GLY A 1 83 ? 0.763 6.123 7.364 1.00 90.31 83 GLY A O 1
ATOM 693 N N . ARG A 1 84 ? 0.690 5.570 9.533 1.00 91.38 84 ARG A N 1
ATOM 694 C CA . ARG A 1 84 ? 2.002 4.891 9.528 1.00 91.38 84 ARG A CA 1
ATOM 695 C C . ARG A 1 84 ? 2.045 3.716 8.546 1.00 91.38 84 ARG A C 1
ATOM 697 O O . ARG A 1 84 ? 3.052 3.544 7.868 1.00 91.38 84 ARG A O 1
ATOM 704 N N . ALA A 1 85 ? 0.972 2.928 8.463 1.00 93.00 85 ALA A N 1
ATOM 705 C CA . ALA A 1 85 ? 0.901 1.790 7.549 1.00 93.00 85 ALA A CA 1
ATOM 706 C C . ALA A 1 85 ? 0.782 2.250 6.089 1.00 93.00 85 ALA A C 1
ATOM 708 O O . ALA A 1 85 ? 1.425 1.674 5.218 1.00 93.00 85 ALA A O 1
ATOM 709 N N . ILE A 1 86 ? 0.027 3.323 5.833 1.00 94.69 86 ILE A N 1
ATOM 710 C CA . ILE A 1 86 ? -0.102 3.929 4.499 1.00 94.69 86 ILE A CA 1
ATOM 711 C C . ILE A 1 86 ? 1.243 4.450 3.990 1.00 94.69 86 ILE A C 1
ATOM 713 O O . ILE A 1 86 ? 1.647 4.126 2.872 1.00 94.69 86 ILE A O 1
ATOM 717 N N . THR A 1 87 ? 1.971 5.193 4.825 1.00 95.56 87 THR A N 1
ATOM 718 C CA . THR A 1 87 ? 3.314 5.679 4.489 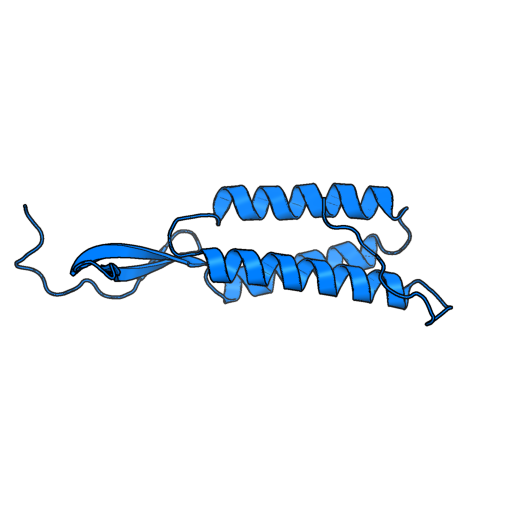1.00 95.56 87 THR A CA 1
ATOM 719 C C . THR A 1 87 ? 4.271 4.519 4.232 1.00 95.56 87 THR A C 1
ATOM 721 O O . THR A 1 87 ? 4.916 4.485 3.188 1.00 95.56 87 THR A O 1
ATOM 724 N N . ALA A 1 88 ? 4.302 3.523 5.124 1.00 95.81 88 ALA A N 1
ATOM 725 C CA . ALA A 1 88 ? 5.153 2.348 4.953 1.00 95.81 88 ALA A CA 1
ATOM 726 C C . ALA A 1 88 ? 4.835 1.584 3.658 1.00 95.81 88 ALA A C 1
ATOM 728 O O . ALA A 1 88 ? 5.749 1.182 2.942 1.00 95.81 88 ALA A O 1
ATOM 729 N N . PHE A 1 89 ? 3.553 1.420 3.317 1.00 96.38 89 PHE A N 1
ATOM 730 C CA . PHE A 1 89 ? 3.148 0.780 2.070 1.00 96.38 89 PHE A CA 1
ATOM 731 C C . PHE A 1 89 ? 3.666 1.544 0.851 1.00 96.38 89 PHE A C 1
ATOM 733 O O . PHE A 1 89 ? 4.277 0.936 -0.029 1.00 96.38 89 PHE A O 1
ATOM 740 N N . ARG A 1 90 ? 3.472 2.869 0.814 1.00 96.62 90 ARG A N 1
ATOM 741 C CA . ARG A 1 90 ? 3.986 3.726 -0.263 1.00 96.62 90 ARG A CA 1
ATOM 742 C C . ARG A 1 90 ? 5.495 3.564 -0.418 1.00 96.62 90 ARG A C 1
ATOM 744 O O . ARG A 1 90 ? 5.973 3.339 -1.524 1.00 96.62 90 ARG A O 1
ATOM 751 N N . ASP A 1 91 ? 6.230 3.653 0.684 1.00 97.44 91 ASP A N 1
ATOM 752 C CA . ASP A 1 91 ? 7.690 3.613 0.669 1.00 97.44 91 ASP A CA 1
ATOM 753 C C . ASP A 1 91 ? 8.199 2.236 0.202 1.00 97.44 91 ASP A C 1
ATOM 755 O O . ASP A 1 91 ? 9.107 2.159 -0.628 1.00 97.44 91 ASP A O 1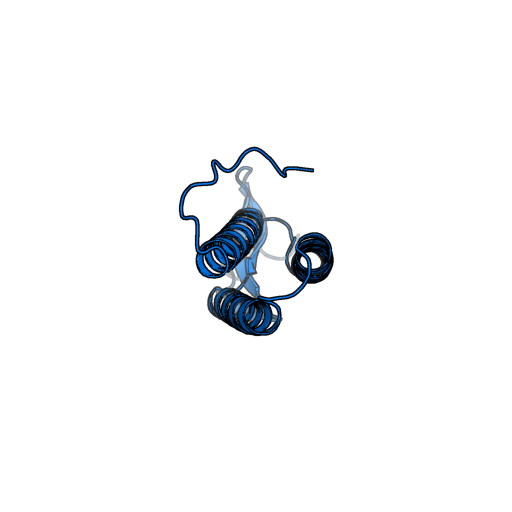
ATOM 759 N N . CYS A 1 92 ? 7.551 1.145 0.629 1.00 97.81 92 CYS A N 1
ATOM 760 C CA . CYS A 1 92 ? 7.835 -0.199 0.124 1.00 97.81 92 CYS A CA 1
ATOM 761 C C . CYS A 1 92 ? 7.547 -0.343 -1.378 1.00 97.81 92 CYS A C 1
ATOM 763 O O . CYS A 1 92 ? 8.337 -0.966 -2.086 1.00 97.81 92 CYS A O 1
ATOM 765 N N . VAL A 1 93 ? 6.437 0.205 -1.882 1.00 97.81 93 VAL A N 1
ATOM 766 C CA . VAL A 1 93 ? 6.111 0.165 -3.319 1.00 97.81 93 VAL A CA 1
ATOM 767 C C . VAL A 1 93 ? 7.151 0.934 -4.135 1.00 97.81 93 VAL A C 1
ATOM 769 O O . VAL A 1 93 ? 7.642 0.413 -5.138 1.00 97.81 93 VAL A O 1
ATOM 772 N N . THR A 1 94 ? 7.542 2.126 -3.683 1.00 96.88 94 THR A N 1
ATOM 773 C CA . THR A 1 94 ? 8.589 2.935 -4.324 1.00 96.88 94 THR A CA 1
ATOM 774 C C . THR A 1 94 ? 9.919 2.187 -4.377 1.00 96.88 94 THR A C 1
ATOM 776 O O . THR A 1 94 ? 10.563 2.141 -5.426 1.00 96.88 94 THR A O 1
ATOM 779 N N . ASP A 1 95 ? 10.326 1.550 -3.277 1.00 97.38 95 ASP A N 1
ATOM 780 C CA . ASP A 1 95 ? 11.564 0.770 -3.234 1.00 97.38 95 ASP A CA 1
ATOM 781 C C . ASP A 1 95 ? 11.502 -0.473 -4.140 1.00 97.38 95 ASP A C 1
ATOM 783 O O . ASP A 1 95 ? 12.458 -0.764 -4.862 1.00 97.38 95 ASP A O 1
ATOM 787 N N . LEU A 1 96 ? 10.363 -1.176 -4.187 1.00 97.12 96 LEU A N 1
ATOM 788 C CA . LEU A 1 96 ? 10.158 -2.289 -5.119 1.00 97.12 96 LEU A CA 1
ATOM 789 C C . LEU A 1 96 ? 10.310 -1.843 -6.576 1.00 97.12 96 LEU A C 1
ATOM 791 O O . LEU A 1 96 ? 10.992 -2.521 -7.350 1.00 97.12 96 LEU A O 1
ATOM 795 N N . TRP A 1 97 ? 9.719 -0.706 -6.945 1.00 96.19 97 TRP A N 1
ATOM 796 C CA . TRP A 1 97 ? 9.832 -0.171 -8.298 1.00 96.19 97 TRP A CA 1
ATOM 797 C C . TRP A 1 97 ? 11.266 0.250 -8.623 1.00 96.19 97 TRP A C 1
ATOM 799 O O . TRP A 1 97 ? 11.817 -0.181 -9.636 1.00 96.19 97 TRP A O 1
ATOM 809 N N . ARG A 1 98 ? 11.929 0.977 -7.715 1.00 94.50 98 ARG A N 1
ATOM 810 C CA . ARG A 1 98 ? 13.350 1.330 -7.839 1.00 94.50 98 ARG A CA 1
ATOM 811 C C . ARG A 1 98 ? 14.224 0.094 -8.068 1.00 94.50 98 ARG A C 1
ATOM 813 O O . ARG A 1 98 ? 15.077 0.105 -8.953 1.00 94.50 98 ARG A O 1
ATOM 820 N N . ARG A 1 99 ? 14.032 -0.975 -7.289 1.00 93.81 99 ARG A N 1
ATOM 821 C CA . ARG A 1 99 ? 14.790 -2.232 -7.440 1.00 93.81 99 ARG A CA 1
ATOM 822 C C . ARG A 1 99 ? 14.496 -2.938 -8.764 1.00 93.81 99 ARG A C 1
ATOM 824 O O . ARG A 1 99 ? 15.396 -3.575 -9.307 1.00 93.81 99 ARG A O 1
ATOM 831 N N . ALA A 1 100 ? 13.264 -2.863 -9.266 1.00 92.81 100 ALA A N 1
ATOM 832 C CA . ALA A 1 100 ? 12.902 -3.417 -10.569 1.00 92.81 100 ALA A CA 1
ATOM 833 C C . ALA A 1 100 ? 13.590 -2.652 -11.712 1.00 92.81 100 ALA A C 1
ATOM 835 O O . ALA A 1 100 ? 14.186 -3.277 -12.585 1.00 92.81 100 ALA A O 1
ATOM 836 N N . LEU A 1 101 ? 13.590 -1.316 -11.656 1.00 91.56 101 LEU A N 1
ATOM 837 C CA . LEU A 1 101 ? 14.263 -0.463 -12.641 1.00 91.56 101 LEU A CA 1
ATOM 838 C C . LEU A 1 101 ? 15.780 -0.673 -12.650 1.00 91.56 101 LEU A C 1
ATOM 840 O O . LEU A 1 101 ? 16.363 -0.831 -13.718 1.00 91.56 101 LEU A O 1
ATOM 844 N N . ARG A 1 102 ? 16.411 -0.745 -11.469 1.00 89.50 102 ARG A N 1
ATOM 845 C CA . ARG A 1 102 ? 17.848 -1.050 -11.360 1.00 89.50 102 ARG A CA 1
ATOM 846 C C . ARG A 1 102 ? 18.191 -2.392 -11.996 1.00 89.50 102 ARG A C 1
ATOM 848 O O . ARG A 1 102 ? 19.121 -2.463 -12.771 1.00 89.50 102 ARG A O 1
ATOM 855 N N . ARG A 1 103 ? 17.388 -3.430 -11.749 1.00 86.81 103 ARG A N 1
ATOM 856 C CA . ARG A 1 103 ? 17.612 -4.762 -12.334 1.00 86.81 103 ARG A CA 1
ATOM 857 C C . ARG A 1 103 ? 17.441 -4.804 -13.856 1.00 86.81 103 ARG A C 1
ATOM 859 O O . ARG A 1 103 ? 18.038 -5.657 -14.497 1.00 86.81 103 ARG A O 1
ATOM 866 N N . ARG A 1 104 ? 16.612 -3.924 -14.423 1.00 83.62 104 ARG A N 1
ATOM 867 C CA . ARG A 1 104 ? 16.449 -3.780 -15.878 1.00 83.62 104 ARG A CA 1
ATOM 868 C C . ARG A 1 104 ? 17.657 -3.090 -16.520 1.00 83.62 104 ARG A C 1
ATOM 870 O O . ARG A 1 104 ? 18.013 -3.417 -17.646 1.00 83.62 104 ARG A O 1
ATOM 877 N N . SER A 1 105 ? 18.226 -2.094 -15.847 1.00 73.81 105 SER A N 1
ATOM 878 C CA . SER A 1 105 ? 19.354 -1.324 -16.365 1.00 73.81 105 SER A CA 1
ATOM 879 C C . SER A 1 105 ? 20.654 -2.103 -16.181 1.00 73.81 105 SER A C 1
ATOM 881 O O . SER A 1 105 ? 21.040 -2.398 -15.062 1.00 73.81 105 SER A O 1
ATOM 883 N N . GLN A 1 106 ? 21.374 -2.376 -17.268 1.0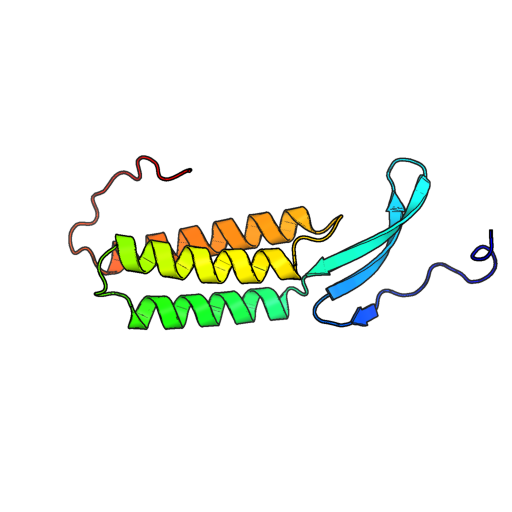0 65.75 106 GLN A N 1
ATOM 884 C CA . GLN A 1 106 ? 22.763 -2.863 -17.216 1.00 65.75 106 GLN A CA 1
ATOM 885 C C . GLN A 1 106 ? 23.759 -1.782 -16.733 1.00 65.75 106 GLN A C 1
ATOM 887 O O . GLN A 1 106 ? 24.924 -2.076 -16.496 1.00 65.75 106 GLN A O 1
ATOM 892 N N . LYS A 1 107 ? 23.323 -0.520 -16.579 1.00 52.03 107 LYS A N 1
ATOM 893 C CA . LYS A 1 107 ? 24.128 0.579 -16.022 1.00 52.03 107 LYS A CA 1
ATOM 894 C C . LYS A 1 107 ? 23.700 0.860 -14.581 1.00 52.03 107 LYS A C 1
ATOM 896 O O . LYS A 1 107 ? 22.667 1.496 -14.355 1.00 52.03 107 LYS A O 1
ATOM 901 N N . ASP A 1 108 ? 24.517 0.438 -13.622 1.00 52.28 108 ASP A N 1
ATOM 902 C CA . ASP A 1 108 ? 24.334 0.620 -12.171 1.00 52.28 108 ASP A CA 1
ATOM 903 C C . ASP A 1 108 ? 24.668 2.048 -11.665 1.00 52.28 108 ASP A C 1
ATOM 905 O O . ASP A 1 108 ? 25.125 2.242 -10.542 1.00 52.28 108 ASP A O 1
ATOM 909 N N . GLY A 1 109 ? 24.425 3.086 -12.477 1.00 54.12 109 GLY A N 1
ATOM 910 C CA . GLY A 1 109 ? 24.969 4.434 -12.244 1.00 54.12 109 GLY A CA 1
ATOM 911 C C . GLY A 1 109 ? 23.985 5.607 -12.256 1.00 54.12 109 GLY A C 1
ATOM 912 O O . GLY A 1 109 ? 24.414 6.718 -12.538 1.00 54.12 109 GLY A O 1
ATOM 913 N N . CYS A 1 110 ? 22.682 5.422 -12.004 1.00 44.16 110 CYS A N 1
ATOM 914 C CA . CYS A 1 110 ? 21.732 6.550 -12.030 1.00 44.16 110 CYS A CA 1
ATOM 915 C C . CYS A 1 110 ? 21.355 7.056 -10.628 1.00 44.16 110 CYS A C 1
ATOM 917 O O . CYS A 1 110 ? 20.582 6.424 -9.895 1.00 44.16 110 CYS A O 1
ATOM 919 N N . THR A 1 111 ? 21.879 8.237 -10.293 1.00 49.31 111 THR A N 1
ATOM 920 C CA . THR A 1 111 ? 21.479 9.098 -9.174 1.00 49.31 111 THR A CA 1
ATOM 921 C C . THR A 1 111 ? 19.979 9.377 -9.256 1.00 49.31 111 THR A C 1
ATOM 923 O O . THR A 1 111 ? 19.478 9.904 -10.246 1.00 49.31 111 THR A O 1
ATOM 926 N N . TRP A 1 112 ? 19.241 8.973 -8.223 1.00 47.38 112 TRP A N 1
ATOM 927 C CA . TRP A 1 112 ? 17.793 9.160 -8.119 1.00 47.38 112 TRP A CA 1
ATOM 928 C C . TRP A 1 112 ? 17.487 10.634 -7.805 1.00 47.38 112 TRP A C 1
ATOM 930 O O . TRP A 1 112 ? 17.330 11.003 -6.643 1.00 47.38 112 TRP A O 1
ATOM 940 N N . SER A 1 113 ? 17.405 11.491 -8.823 1.00 45.94 113 SER A N 1
ATOM 941 C CA . SER A 1 113 ? 16.799 12.817 -8.689 1.00 45.94 113 SER A CA 1
ATOM 942 C C . SER A 1 113 ? 15.314 12.762 -9.071 1.00 45.94 113 SER A C 1
ATOM 944 O O . SER A 1 113 ? 14.933 12.614 -10.223 1.00 45.94 113 SER A O 1
ATOM 946 N N . VAL A 1 114 ? 14.491 12.866 -8.024 1.00 49.34 114 VAL A N 1
ATOM 947 C CA . VAL A 1 114 ? 13.121 13.406 -7.982 1.00 49.34 114 VAL A CA 1
ATOM 948 C C . VAL A 1 114 ? 12.076 12.811 -8.941 1.00 49.34 114 VAL A C 1
ATOM 950 O O . VAL A 1 114 ? 11.923 13.210 -10.087 1.00 49.34 114 VAL A O 1
ATOM 953 N N . SER A 1 115 ? 11.169 12.017 -8.365 1.00 38.31 115 SER A N 1
ATOM 954 C CA . SER A 1 115 ? 9.738 12.143 -8.675 1.00 38.31 115 SER A CA 1
ATOM 955 C C . SER A 1 115 ? 8.923 12.090 -7.378 1.00 38.31 115 SER A C 1
ATOM 957 O O . SER A 1 115 ? 8.499 11.045 -6.894 1.00 38.31 115 SER A O 1
ATOM 959 N N . ARG A 1 116 ? 8.758 13.264 -6.762 1.00 42.41 116 ARG A N 1
ATOM 960 C CA . ARG A 1 116 ? 7.642 13.562 -5.859 1.00 42.41 116 ARG A CA 1
ATOM 961 C C . ARG A 1 116 ? 6.791 14.618 -6.560 1.00 42.41 116 ARG A C 1
ATOM 963 O O . ARG A 1 116 ? 7.150 15.790 -6.531 1.00 42.41 116 ARG A O 1
ATOM 970 N N . ARG A 1 117 ? 5.713 14.188 -7.204 1.00 36.88 117 ARG A N 1
ATOM 971 C CA . ARG A 1 117 ? 4.493 14.966 -7.440 1.00 36.88 117 ARG A CA 1
ATOM 972 C C . ARG A 1 117 ? 3.319 14.011 -7.314 1.00 36.88 117 ARG A C 1
ATOM 974 O O . ARG A 1 117 ? 3.459 12.871 -7.810 1.00 36.88 117 ARG A O 1
#

Organism: Mesorhizobium plurifarium (NCBI:txid69974)